Protein AF-A0A962LPM8-F1 (afdb_monomer)

pLDDT: mean 86.95, std 15.56, range [37.34, 98.62]

Solvent-accessible surface area (backbone atoms only — not comparable to full-atom values): 8071 Å² total; per-residue (Å²): 144,65,68,74,62,58,60,55,59,61,59,68,66,61,69,76,68,69,61,59,64,58,53,54,51,55,49,52,52,50,54,48,35,48,72,40,59,68,73,56,31,35,45,75,72,37,34,42,78,51,75,72,44,65,61,46,68,83,59,47,89,63,48,74,44,65,47,38,44,39,32,32,38,38,19,48,42,101,80,47,38,28,40,39,32,36,71,50,78,30,84,62,50,72,74,44,90,55,74,50,67,48,64,59,93,51,28,36,38,42,68,75,23,24,44,30,32,69,40,83,92,82,46,62,52,76,34,46,25,47,47,30,22,49,41,44,58,64,85,68,74,86,127

Foldseek 3Di:
DPVVVVVVVVVVVPPPPPPPVVVVVVVVLLVVLAPDDPQVSQVVVQKDWDDWDFKDAQFDFPDKADSYQFWIWTDSHPAKIKIWGFPDGRPCRNVAPDWDKDDDNRMHGAQPIFIWGADPPVGIDTTHTHTMTIIDGHPCPDD

Mean predicted aligned error: 8.25 Å

Structure (mmCIF, N/CA/C/O backbone):
data_AF-A0A962LPM8-F1
#
_entry.id   AF-A0A962LPM8-F1
#
loop_
_atom_site.group_PDB
_atom_site.id
_atom_site.type_symbol
_atom_site.label_atom_id
_atom_site.label_alt_id
_atom_site.label_comp_id
_atom_site.label_asym_id
_atom_site.label_entity_id
_atom_site.label_seq_id
_atom_site.pdbx_PDB_ins_code
_atom_site.Cartn_x
_atom_site.Cartn_y
_atom_site.Cartn_z
_atom_site.occupancy
_atom_site.B_iso_or_equiv
_atom_site.auth_seq_id
_atom_site.auth_comp_id
_atom_site.auth_asym_id
_atom_site.auth_atom_id
_atom_site.pdbx_PDB_model_num
ATOM 1 N N . MET A 1 1 ? 36.531 37.569 32.811 1.00 50.09 1 MET A N 1
ATOM 2 C CA . MET A 1 1 ? 35.238 37.200 32.189 1.00 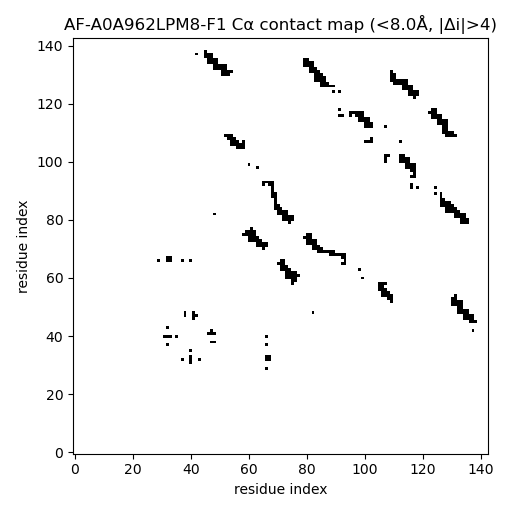50.09 1 MET A CA 1
ATOM 3 C C . MET A 1 1 ? 35.442 36.5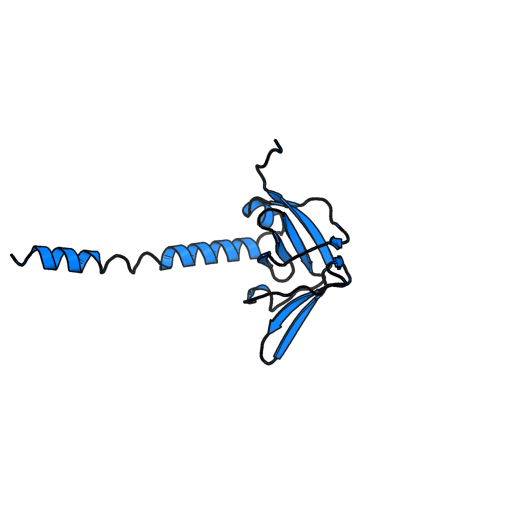57 30.803 1.00 50.09 1 MET A C 1
ATOM 5 O O . MET A 1 1 ? 35.043 37.132 29.807 1.00 50.09 1 MET A O 1
ATOM 9 N N . LYS A 1 2 ? 36.114 35.393 30.709 1.00 52.97 2 LYS A N 1
ATOM 10 C CA . LYS A 1 2 ? 36.376 34.676 29.427 1.00 52.97 2 LYS A CA 1
ATOM 11 C C . LYS A 1 2 ? 36.095 33.160 29.478 1.00 52.97 2 LYS A C 1
ATOM 13 O O . LYS A 1 2 ? 35.903 32.544 28.439 1.00 52.97 2 LYS A O 1
ATOM 18 N N . LYS A 1 3 ? 36.014 32.560 30.678 1.00 52.19 3 LYS A N 1
ATOM 19 C CA . LYS A 1 3 ? 35.735 31.120 30.874 1.00 52.19 3 LYS A CA 1
ATOM 20 C C . LYS A 1 3 ? 34.297 30.720 30.519 1.00 52.19 3 LYS A C 1
ATOM 22 O O . LYS A 1 3 ? 34.083 29.618 30.032 1.00 52.19 3 LYS A O 1
ATOM 27 N N . THR A 1 4 ? 33.331 31.621 30.695 1.00 51.97 4 THR A N 1
ATOM 28 C CA . THR A 1 4 ? 31.907 31.343 30.438 1.00 51.97 4 THR A CA 1
ATOM 29 C C . THR A 1 4 ? 31.599 31.151 28.949 1.00 51.97 4 THR A C 1
ATOM 31 O O . THR A 1 4 ? 30.689 30.407 28.610 1.00 51.97 4 THR A O 1
ATOM 34 N N . HIS A 1 5 ? 32.382 31.760 28.049 1.00 48.38 5 HIS A N 1
ATOM 35 C CA . HIS A 1 5 ? 32.212 31.581 26.599 1.00 48.38 5 HIS A CA 1
ATOM 36 C C . HIS A 1 5 ? 32.799 30.248 26.097 1.00 48.38 5 HIS A C 1
ATOM 38 O O . HIS A 1 5 ? 32.252 29.649 25.179 1.00 48.38 5 HIS A O 1
ATOM 44 N N . TYR A 1 6 ? 33.861 29.737 26.734 1.00 54.50 6 TYR A N 1
ATOM 45 C CA . TYR A 1 6 ? 34.445 28.429 26.396 1.00 54.50 6 TYR A CA 1
ATOM 46 C C . TYR A 1 6 ? 33.539 27.255 26.790 1.00 54.50 6 TYR A C 1
ATOM 48 O O . TYR A 1 6 ? 33.469 26.264 26.070 1.00 54.50 6 TYR A O 1
ATOM 56 N N . LEU A 1 7 ? 32.816 27.382 27.906 1.00 51.28 7 LEU A N 1
ATOM 57 C CA . LEU A 1 7 ? 31.871 26.358 28.358 1.00 51.28 7 LEU A CA 1
ATOM 58 C C . LEU A 1 7 ? 30.625 26.269 27.462 1.00 51.28 7 LEU A C 1
ATOM 60 O O . LEU A 1 7 ? 30.129 25.171 27.246 1.00 51.28 7 LEU A O 1
ATOM 64 N N . MET A 1 8 ? 30.158 27.379 26.877 1.00 53.72 8 MET A N 1
ATOM 65 C CA . MET A 1 8 ? 29.039 27.346 25.921 1.00 53.72 8 MET A CA 1
ATOM 66 C C . MET A 1 8 ? 29.423 26.744 24.559 1.00 53.72 8 MET A C 1
ATOM 68 O O . MET A 1 8 ? 28.622 26.019 23.975 1.00 53.72 8 MET A O 1
ATOM 72 N N . ALA A 1 9 ? 30.649 26.971 24.073 1.00 54.75 9 ALA A N 1
ATOM 73 C CA . ALA A 1 9 ? 31.108 26.421 22.791 1.00 54.75 9 ALA A CA 1
ATOM 74 C C . ALA A 1 9 ? 31.252 24.881 22.799 1.00 54.75 9 ALA A C 1
ATOM 76 O O . ALA A 1 9 ? 31.041 24.230 21.776 1.00 54.75 9 ALA A O 1
ATOM 77 N N . LEU A 1 10 ? 31.561 24.294 23.960 1.00 53.97 10 LEU A N 1
ATOM 78 C CA . LEU A 1 10 ? 31.697 22.843 24.147 1.00 53.97 10 LEU A CA 1
ATOM 79 C C . LEU A 1 10 ? 30.348 22.107 24.212 1.00 53.97 10 LEU A C 1
ATOM 81 O O . LEU A 1 10 ? 30.280 20.922 23.907 1.00 53.97 10 LEU A O 1
ATOM 85 N N . ILE A 1 11 ? 29.265 22.800 24.574 1.00 55.50 11 ILE A N 1
ATOM 86 C CA . ILE A 1 11 ? 27.923 22.204 24.685 1.00 55.50 11 ILE A CA 1
ATOM 87 C C . ILE A 1 11 ? 27.230 22.142 23.313 1.00 55.50 11 ILE A C 1
ATOM 89 O O . ILE A 1 11 ? 26.496 21.198 23.036 1.00 55.50 11 ILE A O 1
ATOM 93 N N . TRP A 1 12 ? 27.515 23.081 22.406 1.00 52.41 12 TRP A N 1
ATOM 94 C CA . TRP A 1 12 ? 26.985 23.054 21.034 1.00 52.41 12 TRP A CA 1
ATOM 95 C C . TRP A 1 12 ? 27.577 21.951 20.147 1.00 52.41 12 TRP A C 1
ATOM 97 O O . TRP A 1 12 ? 26.943 21.538 19.181 1.00 52.41 12 TRP A O 1
ATOM 107 N N . SER A 1 13 ? 28.761 21.434 20.474 1.00 53.09 13 SER A N 1
ATOM 108 C CA . SER A 1 13 ? 29.445 20.416 19.665 1.00 53.09 13 SER A CA 1
ATOM 109 C C . SER A 1 13 ? 28.970 18.981 19.946 1.00 53.09 13 SER A C 1
ATOM 111 O O . SER A 1 13 ? 29.154 18.111 19.101 1.00 53.09 13 SER A O 1
ATOM 113 N N . TYR A 1 14 ? 28.302 18.724 21.078 1.00 56.47 14 TYR A N 1
ATOM 114 C CA . TYR A 1 14 ? 27.813 17.382 21.438 1.00 56.47 14 TYR A CA 1
ATOM 115 C C . TYR A 1 14 ? 26.437 17.020 20.850 1.00 56.47 14 TYR A C 1
ATOM 117 O O . TYR A 1 14 ? 26.093 15.842 20.794 1.00 56.47 14 TYR A O 1
ATOM 125 N N . ALA A 1 15 ? 25.654 17.992 20.373 1.00 57.84 15 ALA A N 1
ATOM 126 C CA . ALA A 1 15 ? 24.301 17.738 19.864 1.00 57.84 15 ALA A CA 1
ATOM 127 C C . ALA A 1 15 ? 24.262 17.054 18.479 1.00 57.84 15 ALA A C 1
ATOM 129 O O . ALA A 1 15 ? 23.220 16.546 18.078 1.00 57.84 15 ALA A O 1
ATOM 130 N N . LEU A 1 16 ? 25.384 17.005 17.752 1.00 58.66 16 LEU A N 1
ATOM 131 C CA . LEU A 1 16 ? 25.438 16.463 16.386 1.00 58.66 16 LEU A CA 1
ATOM 132 C C . LEU A 1 16 ? 25.588 14.930 16.319 1.00 58.66 16 LEU A C 1
ATOM 134 O O . LEU A 1 16 ? 25.431 14.358 15.246 1.00 58.66 16 LEU A O 1
ATOM 138 N N . LEU A 1 17 ? 25.868 14.248 17.436 1.00 58.03 17 LEU A N 1
ATOM 139 C CA . LEU A 1 17 ? 26.170 12.805 17.451 1.00 58.03 17 LEU A CA 1
ATOM 140 C C . LEU A 1 17 ? 24.967 11.900 17.776 1.00 58.03 17 LEU A C 1
ATOM 142 O O . LEU A 1 17 ? 25.064 10.688 17.611 1.00 58.03 17 LEU A O 1
ATOM 146 N N . ALA A 1 18 ? 23.827 12.450 18.202 1.00 61.56 18 ALA A N 1
ATOM 147 C CA . ALA A 1 18 ? 22.653 11.647 18.573 1.00 61.56 18 ALA A CA 1
ATOM 148 C C . ALA A 1 18 ? 21.837 11.118 17.369 1.00 61.56 18 ALA A C 1
ATOM 150 O O . ALA A 1 18 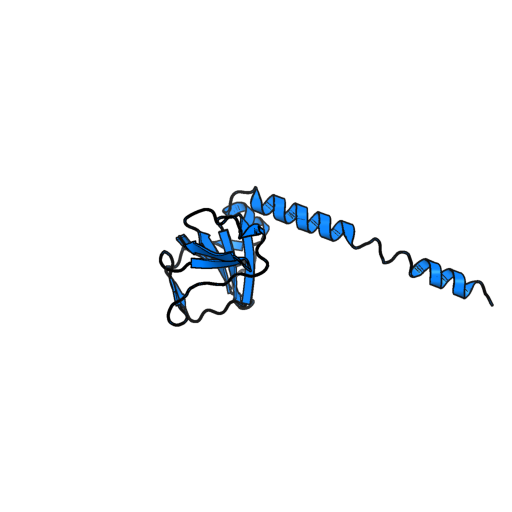? 20.922 10.322 17.558 1.00 61.56 18 ALA A O 1
ATOM 151 N N . GLY A 1 19 ? 22.148 11.541 16.137 1.00 62.59 19 GLY A N 1
ATOM 152 C CA . GLY A 1 19 ? 21.365 11.194 14.943 1.00 62.59 19 GLY A CA 1
ATOM 153 C C . GLY A 1 19 ? 21.555 9.763 14.417 1.00 62.59 19 GLY A C 1
ATOM 154 O O . GLY A 1 19 ? 20.599 9.176 13.918 1.00 62.59 19 GLY A O 1
ATOM 155 N N . CYS A 1 20 ? 22.750 9.172 14.538 1.00 70.38 20 CYS A N 1
ATOM 156 C CA . CYS A 1 20 ? 23.049 7.886 13.886 1.00 70.38 20 CYS A CA 1
ATOM 157 C C . CYS A 1 20 ? 22.316 6.690 14.517 1.00 70.38 20 CYS A C 1
ATOM 159 O O . CYS A 1 20 ? 21.808 5.843 13.789 1.00 70.38 20 CYS A O 1
ATOM 161 N N . ALA A 1 21 ? 22.191 6.647 15.848 1.00 75.06 21 ALA A N 1
ATOM 162 C CA . ALA A 1 21 ? 21.579 5.506 16.538 1.00 75.06 21 ALA A CA 1
ATOM 163 C C . ALA A 1 21 ? 20.091 5.322 16.180 1.00 75.06 21 ALA A C 1
ATOM 165 O O . ALA A 1 21 ? 19.614 4.200 16.040 1.00 75.06 21 ALA A O 1
ATOM 166 N N . SER A 1 22 ? 19.357 6.422 15.978 1.00 78.88 22 SER A N 1
ATOM 167 C CA . SER A 1 22 ? 17.943 6.363 15.587 1.00 78.88 22 SER A CA 1
ATOM 168 C C . SER A 1 22 ? 17.760 5.824 14.166 1.00 78.88 22 SER A C 1
ATOM 170 O O . SER A 1 22 ? 16.797 5.105 13.901 1.00 78.88 22 SER A O 1
ATOM 172 N N . MET A 1 23 ? 18.689 6.134 13.258 1.00 77.00 23 MET A N 1
ATOM 173 C CA . MET A 1 23 ? 18.656 5.617 11.891 1.00 77.00 23 MET A CA 1
ATOM 174 C C . MET A 1 23 ? 18.957 4.117 11.850 1.00 77.00 23 MET A C 1
ATOM 176 O O . MET A 1 23 ? 18.264 3.392 11.143 1.00 77.00 23 MET A O 1
ATOM 180 N N . GLU A 1 24 ? 19.934 3.653 12.636 1.00 82.69 24 GLU A N 1
ATOM 181 C CA . GLU A 1 24 ? 20.269 2.227 12.758 1.00 82.69 24 GLU A CA 1
ATOM 182 C C . GLU A 1 24 ? 19.092 1.410 13.307 1.00 82.69 24 GLU A C 1
ATOM 184 O O . GLU A 1 24 ? 18.773 0.335 12.795 1.00 82.69 24 GLU A O 1
ATOM 189 N N . GLN A 1 25 ? 18.399 1.942 14.316 1.00 84.88 25 GLN A N 1
ATOM 190 C CA . GLN A 1 25 ? 17.191 1.320 14.858 1.00 84.88 25 GLN A CA 1
ATOM 191 C C . GLN A 1 25 ? 16.080 1.236 13.807 1.00 84.88 25 GLN A C 1
ATOM 193 O O . GLN A 1 25 ? 15.510 0.165 13.608 1.00 84.88 25 GLN A O 1
ATOM 198 N N . ALA A 1 26 ? 15.819 2.333 13.090 1.00 83.25 26 ALA A N 1
ATOM 199 C CA . ALA A 1 26 ? 14.812 2.353 12.036 1.00 83.25 26 ALA A CA 1
ATOM 200 C C . ALA A 1 26 ? 15.150 1.388 10.885 1.00 83.25 26 ALA A C 1
ATOM 202 O O . ALA A 1 26 ? 14.246 0.771 10.326 1.00 83.25 26 ALA A O 1
ATOM 203 N N . SER A 1 27 ? 16.429 1.224 10.524 1.00 85.38 27 SER A N 1
ATOM 204 C CA . SER A 1 27 ? 16.828 0.234 9.516 1.00 85.38 27 SER A CA 1
ATOM 205 C C . SER A 1 27 ? 16.647 -1.202 10.004 1.00 85.38 27 SER A C 1
ATOM 207 O O . SER A 1 27 ? 16.126 -2.022 9.255 1.00 85.38 27 SER A O 1
ATOM 209 N N . ALA A 1 28 ? 17.010 -1.494 11.257 1.00 87.38 28 ALA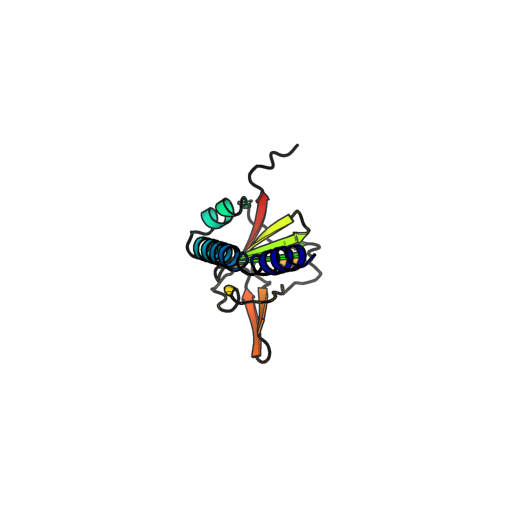 A N 1
ATOM 210 C CA . ALA A 1 28 ? 16.868 -2.831 11.828 1.00 87.38 28 ALA A CA 1
ATOM 211 C C . ALA A 1 28 ? 15.394 -3.245 11.963 1.00 87.38 28 ALA A C 1
ATOM 213 O O . ALA A 1 28 ? 15.043 -4.395 11.707 1.00 87.38 28 ALA A O 1
ATOM 214 N N . GLU A 1 29 ? 14.515 -2.307 12.324 1.00 87.25 29 GLU A N 1
ATOM 215 C CA . GLU A 1 29 ? 13.072 -2.551 12.362 1.00 87.25 29 GLU A CA 1
ATOM 216 C C . GLU A 1 29 ? 12.513 -2.866 10.970 1.00 87.25 29 GLU A C 1
ATOM 218 O O . GLU A 1 29 ? 11.757 -3.824 10.820 1.00 87.25 29 GLU A O 1
ATOM 223 N N . ARG A 1 30 ? 12.927 -2.127 9.931 1.00 86.19 30 ARG A N 1
ATOM 224 C CA . ARG A 1 30 ? 12.520 -2.429 8.548 1.00 86.19 30 ARG A CA 1
ATOM 225 C C . ARG A 1 30 ? 13.001 -3.800 8.083 1.00 86.19 30 ARG A C 1
ATOM 227 O O . ARG A 1 30 ? 12.214 -4.547 7.518 1.00 86.19 30 ARG A O 1
ATOM 234 N N . GLU A 1 31 ? 14.263 -4.136 8.339 1.00 88.88 31 GLU A N 1
ATOM 235 C CA . GLU A 1 31 ? 14.830 -5.445 7.987 1.00 88.88 31 GLU A CA 1
ATOM 236 C C . GLU A 1 31 ? 14.075 -6.589 8.678 1.00 88.88 31 GLU A C 1
ATOM 238 O O . GLU A 1 31 ? 13.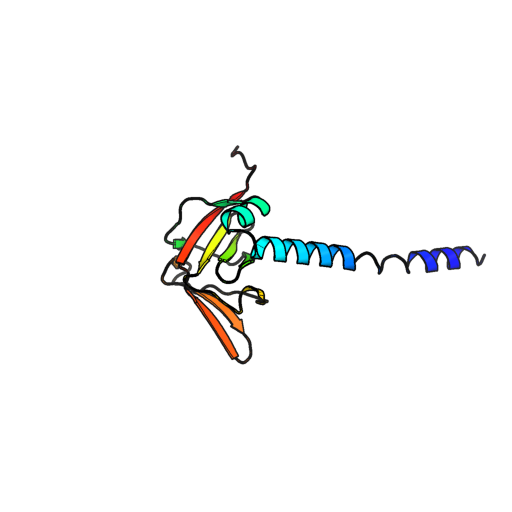771 -7.619 8.069 1.00 88.88 31 GLU A O 1
ATOM 243 N N . LYS A 1 32 ? 13.696 -6.387 9.943 1.00 89.06 32 LYS A N 1
ATOM 244 C CA . LYS A 1 32 ? 12.856 -7.328 10.682 1.00 89.06 32 LYS A CA 1
ATOM 245 C C . LYS A 1 32 ? 11.481 -7.496 10.020 1.00 89.06 32 LYS A C 1
ATOM 247 O O . LYS A 1 32 ? 11.062 -8.625 9.786 1.00 89.06 32 LYS A O 1
ATOM 252 N N . LEU A 1 33 ? 10.795 -6.401 9.686 1.00 89.06 33 LEU A N 1
ATOM 253 C CA . LEU A 1 33 ? 9.475 -6.455 9.038 1.00 89.06 33 LEU A CA 1
ATOM 254 C C . LEU A 1 33 ? 9.511 -7.154 7.672 1.00 89.06 33 LEU A C 1
ATOM 256 O O . LEU A 1 33 ? 8.565 -7.858 7.328 1.00 89.06 33 LEU A O 1
ATOM 260 N N . GLU A 1 34 ? 10.594 -6.986 6.910 1.00 87.69 34 GLU A N 1
ATOM 261 C CA . GLU A 1 34 ? 10.748 -7.609 5.591 1.00 87.69 34 GLU A CA 1
ATOM 262 C C . GLU A 1 34 ? 10.973 -9.128 5.677 1.00 87.69 34 GLU A C 1
ATOM 264 O O . GLU A 1 34 ? 10.513 -9.879 4.813 1.00 87.69 34 GLU A O 1
ATOM 269 N N . THR A 1 35 ? 11.687 -9.585 6.710 1.00 89.69 35 THR A N 1
ATOM 270 C CA . THR A 1 35 ? 12.083 -10.994 6.876 1.00 89.69 35 THR A CA 1
ATOM 271 C C . THR A 1 35 ? 11.055 -11.838 7.627 1.00 89.69 35 THR A C 1
ATOM 273 O O . THR A 1 35 ? 11.021 -13.061 7.459 1.00 89.69 35 THR A O 1
ATOM 276 N N . GLU A 1 36 ? 10.208 -11.214 8.443 1.00 90.62 36 GLU A N 1
ATOM 277 C CA . GLU A 1 36 ? 9.146 -11.900 9.170 1.00 90.62 36 GLU A CA 1
ATOM 278 C C . GLU A 1 36 ? 7.980 -12.298 8.252 1.00 90.62 36 GLU A C 1
ATOM 280 O O . GLU A 1 36 ? 7.683 -11.629 7.258 1.00 90.62 36 GLU A O 1
ATOM 285 N N . PRO A 1 37 ? 7.250 -13.380 8.577 1.00 92.81 37 PRO A N 1
ATOM 286 C CA . PRO A 1 37 ? 6.020 -13.665 7.864 1.00 92.81 37 PRO A CA 1
ATOM 287 C C . PRO A 1 37 ? 4.995 -12.547 8.109 1.00 92.81 37 PRO A C 1
ATOM 289 O O . PRO A 1 37 ? 4.902 -11.985 9.202 1.00 92.81 37 PRO A O 1
ATOM 292 N N . LEU A 1 38 ? 4.194 -12.244 7.084 1.00 92.56 38 LEU A N 1
ATOM 293 C CA . LEU A 1 38 ? 3.314 -11.070 7.053 1.00 92.56 38 LEU A CA 1
ATOM 294 C C . LEU A 1 38 ? 2.415 -10.905 8.299 1.00 92.56 38 LEU A C 1
ATOM 296 O O . LEU A 1 38 ? 2.362 -9.794 8.826 1.00 92.56 38 LEU A O 1
ATOM 300 N N . PRO A 1 39 ? 1.767 -11.956 8.849 1.00 92.69 39 PRO A N 1
ATOM 301 C CA . PRO A 1 39 ? 0.972 -11.805 10.069 1.00 92.69 39 PRO A CA 1
ATOM 302 C C . PRO A 1 39 ? 1.796 -11.360 11.286 1.00 92.69 39 PRO A C 1
ATOM 304 O O . PRO A 1 39 ? 1.309 -10.588 12.108 1.00 92.69 39 PRO A O 1
ATOM 307 N N . GLN A 1 40 ? 3.045 -11.822 11.409 1.00 92.94 40 GLN A N 1
ATOM 308 C CA . GLN A 1 40 ? 3.938 -11.416 12.497 1.00 92.94 40 GLN A CA 1
ATOM 309 C C . GLN A 1 40 ? 4.434 -9.980 12.308 1.00 92.94 40 GLN A C 1
ATOM 311 O O . GLN A 1 40 ? 4.453 -9.225 13.278 1.00 92.94 40 GLN A O 1
ATOM 316 N N . ALA A 1 41 ? 4.757 -9.580 11.075 1.00 93.94 41 ALA A N 1
ATOM 317 C CA . ALA A 1 41 ? 5.147 -8.206 10.769 1.00 93.94 41 ALA A CA 1
ATOM 318 C C . ALA A 1 41 ? 4.033 -7.208 11.144 1.00 93.94 41 ALA A C 1
ATOM 320 O O . ALA A 1 41 ? 4.293 -6.188 11.781 1.00 93.94 41 ALA A O 1
ATOM 321 N N . LEU A 1 42 ? 2.773 -7.531 10.835 1.00 95.12 42 LEU A N 1
ATOM 322 C CA . LEU A 1 42 ? 1.617 -6.708 11.214 1.00 95.12 42 LEU A CA 1
ATOM 323 C C . LEU A 1 42 ? 1.415 -6.650 12.729 1.00 95.12 42 LEU A C 1
ATOM 325 O O . LEU A 1 42 ? 1.209 -5.567 13.272 1.00 95.12 42 LEU A O 1
ATOM 329 N N . ALA A 1 43 ? 1.548 -7.783 13.423 1.00 94.00 43 ALA A N 1
ATOM 330 C CA . ALA A 1 43 ? 1.469 -7.816 14.880 1.00 94.00 43 ALA A CA 1
ATOM 331 C C . ALA A 1 43 ? 2.584 -6.980 15.538 1.00 94.00 43 ALA A C 1
ATOM 333 O O . ALA A 1 43 ? 2.320 -6.260 16.499 1.00 94.00 43 ALA A O 1
ATOM 334 N N . SER A 1 44 ? 3.809 -7.013 14.997 1.00 92.19 44 SER A N 1
ATOM 335 C CA . SER A 1 44 ? 4.920 -6.145 15.423 1.00 92.19 44 SER A CA 1
ATOM 336 C C . SER A 1 44 ? 4.591 -4.654 15.251 1.00 92.19 44 SER A C 1
ATOM 338 O O . SER A 1 44 ? 5.008 -3.842 16.073 1.00 92.19 44 SER A O 1
ATOM 340 N N . LEU A 1 45 ? 3.807 -4.301 14.227 1.00 92.88 45 LEU A N 1
ATOM 341 C CA . LEU A 1 45 ? 3.285 -2.947 14.002 1.00 92.88 45 LEU A CA 1
ATOM 342 C C . LEU A 1 45 ? 2.034 -2.623 14.842 1.00 92.88 45 LEU A C 1
ATOM 344 O O . LEU A 1 45 ? 1.525 -1.504 14.778 1.00 92.88 45 LEU A O 1
ATOM 348 N N . GLY A 1 46 ? 1.542 -3.574 15.640 1.00 94.88 46 GLY A N 1
ATOM 349 C CA . GLY A 1 46 ? 0.344 -3.414 16.460 1.00 94.88 46 GLY A CA 1
ATOM 350 C C . GLY A 1 46 ? -0.953 -3.438 15.655 1.00 94.88 46 GLY A C 1
ATOM 351 O O . GLY A 1 46 ? -1.895 -2.739 16.026 1.00 94.88 46 GLY A O 1
ATOM 352 N N . TYR A 1 47 ? -1.001 -4.202 14.562 1.00 96.19 47 TYR A N 1
ATOM 353 C CA . TYR A 1 47 ? -2.198 -4.393 13.749 1.00 96.19 47 TYR A CA 1
ATOM 354 C C . TYR A 1 47 ? -2.651 -5.853 13.708 1.00 96.19 47 TYR A C 1
ATOM 356 O O . TYR A 1 47 ? -1.847 -6.784 13.653 1.00 96.19 47 TYR A O 1
ATOM 364 N N . GLU A 1 48 ? -3.966 -6.031 13.637 1.00 95.12 48 GLU A N 1
ATOM 365 C CA . GLU A 1 48 ? -4.645 -7.282 13.315 1.00 95.12 48 GLU A CA 1
ATOM 366 C C . GLU A 1 48 ? -5.390 -7.130 11.984 1.00 95.12 48 GLU A C 1
ATOM 368 O O . GLU A 1 48 ? -5.979 -6.083 11.710 1.00 95.12 48 GLU A O 1
ATOM 373 N N . MET A 1 49 ? -5.352 -8.174 11.151 1.00 95.62 49 MET A N 1
ATOM 374 C CA . MET A 1 49 ? -6.096 -8.215 9.891 1.00 95.62 49 MET A CA 1
ATOM 375 C C . MET A 1 49 ? -7.538 -8.635 10.138 1.00 95.62 49 MET A C 1
ATOM 377 O O . MET A 1 49 ? -7.792 -9.648 10.793 1.00 95.62 49 MET A O 1
ATOM 381 N N . GLU A 1 50 ? -8.471 -7.903 9.545 1.00 96.38 50 GLU A N 1
ATOM 382 C CA . GLU A 1 50 ? -9.860 -8.333 9.436 1.00 96.38 50 GLU A CA 1
ATOM 383 C C . GLU A 1 50 ? -10.073 -9.186 8.173 1.00 96.38 50 GLU A C 1
ATOM 385 O O . GLU A 1 50 ? -9.133 -9.513 7.444 1.00 96.38 50 GLU A O 1
ATOM 390 N N . ALA A 1 51 ? -11.318 -9.597 7.920 1.00 96.88 51 ALA A N 1
ATOM 391 C CA . ALA A 1 51 ? -11.656 -10.323 6.699 1.00 96.88 51 ALA A CA 1
ATOM 392 C C . ALA A 1 51 ? -11.374 -9.457 5.452 1.00 96.88 51 ALA A C 1
ATOM 394 O O . ALA A 1 51 ? -11.584 -8.242 5.501 1.00 96.88 51 ALA A O 1
ATOM 395 N N . PRO A 1 52 ? -10.921 -10.058 4.334 1.00 98.00 52 PRO A N 1
ATOM 396 C CA . PRO A 1 52 ? -10.645 -9.301 3.125 1.00 98.00 52 PRO A CA 1
ATOM 397 C C . PRO A 1 52 ? -11.915 -8.649 2.578 1.00 98.00 52 PRO A C 1
ATOM 399 O O . PRO A 1 52 ? -13.014 -9.200 2.679 1.00 98.00 52 PRO A O 1
ATOM 402 N N . VAL A 1 53 ? -11.737 -7.487 1.960 1.00 98.31 53 VAL A N 1
ATOM 403 C CA . VAL A 1 53 ? -12.787 -6.751 1.258 1.00 98.31 53 VAL A CA 1
ATOM 404 C C . VAL A 1 53 ? -12.473 -6.693 -0.231 1.00 98.31 53 VAL A C 1
ATOM 406 O O . VAL A 1 53 ? -11.318 -6.594 -0.640 1.00 98.31 53 VAL A O 1
ATOM 409 N N . GLU A 1 54 ? -13.519 -6.721 -1.052 1.00 98.12 54 GLU A N 1
ATOM 410 C CA . GLU A 1 54 ? -13.381 -6.646 -2.512 1.00 98.12 54 GLU A CA 1
ATOM 411 C C . GLU A 1 54 ? -13.022 -5.237 -2.991 1.00 98.12 54 GLU A C 1
ATOM 413 O O . GLU A 1 54 ? -12.395 -5.067 -4.035 1.00 98.12 54 GLU A O 1
ATOM 418 N N . GLN A 1 55 ? -13.428 -4.211 -2.239 1.00 97.19 55 GLN A N 1
ATOM 419 C CA . GLN A 1 55 ? -13.264 -2.824 -2.647 1.00 97.19 55 GLN A CA 1
ATOM 420 C C . GLN A 1 55 ? -13.113 -1.863 -1.468 1.00 97.19 55 GLN A C 1
ATOM 422 O O . GLN A 1 55 ? -13.667 -2.088 -0.391 1.00 97.19 55 GLN A O 1
ATOM 427 N N . VAL A 1 56 ? -12.428 -0.748 -1.721 1.00 97.00 56 VAL A N 1
ATOM 428 C CA . VAL A 1 56 ? -12.357 0.420 -0.834 1.00 97.00 56 VAL A CA 1
ATOM 429 C C . VAL A 1 56 ? -12.965 1.608 -1.568 1.00 97.00 56 VAL A C 1
ATOM 431 O O . VAL A 1 56 ? -12.497 1.977 -2.645 1.00 97.00 56 VAL A O 1
ATOM 434 N N . THR A 1 57 ? -14.025 2.189 -1.011 1.00 95.50 57 THR A N 1
ATOM 435 C CA . THR A 1 57 ? -14.764 3.314 -1.603 1.00 95.50 57 THR A CA 1
ATOM 436 C C . THR A 1 57 ? -14.370 4.634 -0.955 1.00 95.50 57 THR A C 1
ATOM 438 O O . THR A 1 57 ? -13.912 4.645 0.185 1.00 95.50 57 THR A O 1
ATOM 441 N N . ASP A 1 58 ? -14.579 5.741 -1.671 1.00 91.06 58 ASP A N 1
ATOM 442 C CA . ASP A 1 58 ? -14.327 7.107 -1.187 1.00 91.06 58 ASP A CA 1
ATOM 443 C C . ASP A 1 58 ? -12.918 7.288 -0.598 1.00 91.06 58 ASP A C 1
ATOM 445 O O . ASP A 1 58 ? -12.696 8.031 0.358 1.00 91.06 58 ASP A O 1
ATOM 449 N N . TRP A 1 59 ? -11.952 6.571 -1.173 1.00 92.31 59 TRP A N 1
ATOM 450 C CA . TRP A 1 59 ? -10.601 6.504 -0.641 1.00 92.31 59 TRP A CA 1
ATOM 451 C C . TRP A 1 59 ? -9.795 7.769 -0.973 1.00 92.31 59 TRP A C 1
ATOM 453 O O . TRP A 1 59 ? -9.999 8.430 -1.994 1.00 92.31 59 TRP A O 1
ATOM 463 N N . SER A 1 60 ? -8.811 8.060 -0.126 1.00 92.62 60 SER A N 1
ATOM 464 C CA . SER A 1 60 ? -7.757 9.044 -0.370 1.00 92.62 60 SER A CA 1
ATOM 465 C C . SER A 1 60 ? -6.439 8.477 0.142 1.00 92.62 60 SER A C 1
ATOM 467 O O . SER A 1 60 ? -6.434 7.744 1.119 1.00 92.62 60 SER A O 1
ATOM 469 N N . LEU A 1 61 ? -5.304 8.805 -0.473 1.00 94.94 61 LEU A N 1
ATOM 470 C CA . LEU A 1 61 ? -4.003 8.378 0.046 1.00 94.94 61 LEU A CA 1
ATOM 471 C C . LEU A 1 61 ? -3.550 9.332 1.162 1.00 94.94 61 LEU A C 1
ATOM 473 O O . LEU A 1 61 ? -3.045 10.413 0.865 1.00 94.94 61 LEU A O 1
ATOM 477 N N . TYR A 1 62 ? -3.726 8.955 2.432 1.00 95.94 62 TYR A N 1
ATOM 478 C CA . TYR A 1 62 ? -3.221 9.744 3.565 1.00 95.94 62 TYR A CA 1
ATOM 479 C C . TYR A 1 62 ? -1.752 9.431 3.863 1.00 95.94 62 TYR A C 1
ATOM 481 O O . TYR A 1 62 ? -0.927 10.335 3.975 1.00 95.94 62 TYR A O 1
ATOM 489 N N . ASN A 1 63 ? -1.417 8.146 3.982 1.00 96.75 63 ASN A N 1
ATOM 490 C CA . ASN A 1 63 ? -0.048 7.683 4.195 1.00 96.75 63 ASN A CA 1
ATOM 491 C C . ASN A 1 63 ? 0.122 6.251 3.672 1.00 96.75 63 ASN A C 1
ATOM 493 O O . ASN A 1 63 ? -0.864 5.565 3.395 1.00 96.75 63 ASN A O 1
ATOM 497 N N . TRP A 1 64 ? 1.363 5.782 3.565 1.00 97.56 64 TRP A N 1
ATOM 498 C CA . TRP A 1 64 ? 1.667 4.409 3.181 1.00 97.56 64 TRP A CA 1
ATOM 499 C C . TRP A 1 64 ? 2.986 3.919 3.788 1.00 97.56 64 TRP A C 1
ATOM 501 O O . TRP A 1 64 ? 3.850 4.708 4.170 1.00 97.56 64 TRP A O 1
ATOM 511 N N . GLN A 1 65 ? 3.137 2.600 3.865 1.00 95.88 65 GLN A N 1
ATOM 512 C CA . GLN A 1 65 ? 4.353 1.936 4.323 1.00 95.88 65 GLN A CA 1
ATOM 513 C C . GLN A 1 65 ? 4.487 0.582 3.629 1.00 95.88 65 GLN A C 1
ATOM 515 O O . GLN A 1 65 ? 3.619 -0.278 3.773 1.00 95.88 65 GLN A O 1
ATOM 520 N N . ALA A 1 66 ? 5.584 0.366 2.903 1.00 96.31 66 ALA A N 1
ATOM 521 C CA . ALA A 1 66 ? 5.922 -0.967 2.413 1.00 96.31 66 ALA A CA 1
ATOM 522 C C . ALA A 1 66 ? 6.279 -1.895 3.584 1.00 96.31 66 ALA A C 1
ATOM 524 O O . ALA A 1 66 ? 7.013 -1.501 4.492 1.00 96.31 66 ALA A O 1
ATOM 525 N N . ILE A 1 67 ? 5.770 -3.126 3.537 1.00 96.00 67 ILE A N 1
ATOM 526 C CA . ILE A 1 67 ? 6.148 -4.202 4.461 1.00 96.00 67 ILE A CA 1
ATOM 527 C C . ILE A 1 67 ? 7.220 -5.071 3.811 1.00 96.00 67 ILE A C 1
ATOM 529 O O . ILE A 1 67 ? 8.258 -5.344 4.400 1.00 96.00 67 ILE A O 1
ATOM 533 N N . ASN A 1 68 ? 6.964 -5.480 2.571 1.00 95.25 68 ASN A N 1
ATOM 534 C CA . ASN A 1 68 ? 7.904 -6.189 1.716 1.00 95.25 68 ASN A CA 1
ATOM 535 C C . ASN A 1 68 ? 7.525 -5.942 0.245 1.00 95.25 68 ASN A C 1
ATOM 537 O O . ASN A 1 68 ? 6.615 -5.175 -0.065 1.00 95.25 68 ASN A O 1
ATOM 541 N N . GLN A 1 69 ? 8.183 -6.624 -0.692 1.00 96.00 69 GLN A N 1
ATOM 542 C CA . GLN A 1 69 ? 7.913 -6.460 -2.126 1.00 96.00 69 GLN A CA 1
ATOM 543 C C . GLN A 1 69 ? 6.512 -6.920 -2.569 1.00 96.00 69 GLN A C 1
ATOM 545 O O . GLN A 1 69 ? 6.165 -6.716 -3.721 1.00 96.00 69 GLN A O 1
ATOM 550 N N . SER A 1 70 ? 5.714 -7.578 -1.729 1.00 97.12 70 SER A N 1
ATOM 551 C CA . SER A 1 70 ? 4.373 -8.080 -2.091 1.00 97.12 70 SER A CA 1
ATOM 552 C C . SER A 1 70 ? 3.267 -7.558 -1.170 1.00 97.12 70 SER A C 1
ATOM 554 O O . SER A 1 70 ? 2.131 -8.015 -1.267 1.00 97.12 70 SER A O 1
ATOM 556 N N . ALA A 1 71 ? 3.584 -6.637 -0.257 1.00 98.00 71 ALA A N 1
ATOM 557 C CA . ALA A 1 71 ? 2.637 -6.131 0.723 1.00 98.00 71 ALA A CA 1
ATOM 558 C C . ALA A 1 71 ? 2.997 -4.718 1.194 1.00 98.00 71 ALA A C 1
ATOM 560 O O . ALA A 1 71 ? 4.157 -4.410 1.479 1.00 98.00 71 ALA A O 1
ATOM 561 N N . LEU A 1 72 ? 1.981 -3.875 1.340 1.00 98.25 72 LEU A N 1
ATOM 562 C CA . LEU A 1 72 ? 2.087 -2.528 1.894 1.00 98.25 72 LEU A CA 1
ATOM 563 C C . LEU A 1 72 ? 0.828 -2.170 2.683 1.00 98.25 72 LEU A C 1
ATOM 565 O O . LEU A 1 72 ? -0.263 -2.652 2.383 1.00 98.25 72 LEU A O 1
ATOM 569 N N . ILE A 1 73 ? 0.981 -1.291 3.665 1.00 98.06 73 ILE A N 1
ATOM 570 C CA . ILE A 1 73 ? -0.137 -0.659 4.359 1.00 98.06 73 ILE A CA 1
ATOM 571 C C . ILE A 1 73 ? -0.422 0.682 3.688 1.00 98.06 73 ILE A C 1
ATOM 573 O O . ILE A 1 73 ? 0.502 1.452 3.419 1.00 98.06 73 ILE A O 1
ATOM 577 N N . ILE A 1 74 ? -1.698 0.966 3.445 1.00 97.81 74 ILE A N 1
ATOM 578 C CA . ILE A 1 74 ? -2.203 2.274 3.037 1.00 97.81 74 ILE A CA 1
ATOM 579 C C . ILE A 1 74 ? -3.189 2.758 4.092 1.00 97.81 74 ILE A C 1
ATOM 581 O O . ILE A 1 74 ? -4.123 2.055 4.465 1.00 97.81 74 ILE A O 1
ATOM 585 N N . TRP A 1 75 ? -2.996 3.988 4.541 1.00 97.25 75 TRP A N 1
ATOM 586 C CA . TRP A 1 75 ? -3.935 4.703 5.388 1.00 97.25 75 TRP A CA 1
ATOM 587 C C . TRP A 1 75 ? -4.830 5.549 4.496 1.00 97.25 75 TRP A C 1
ATOM 589 O O . TRP A 1 75 ? -4.318 6.406 3.767 1.00 97.25 75 TRP A O 1
ATOM 599 N N . VAL A 1 76 ? -6.145 5.310 4.543 1.00 93.44 76 VAL A N 1
ATOM 600 C CA . VAL A 1 76 ? -7.101 6.159 3.809 1.00 93.44 76 VAL A CA 1
ATOM 601 C C . VAL A 1 76 ? -7.406 7.463 4.551 1.00 93.44 76 VAL A C 1
ATOM 603 O O . VAL A 1 76 ? -7.715 8.487 3.946 1.00 93.44 76 VAL A O 1
ATOM 606 N N . ASP A 1 77 ? -7.217 7.435 5.869 1.00 90.62 77 ASP A N 1
ATOM 607 C CA . ASP A 1 77 ? -7.110 8.574 6.773 1.00 90.62 77 ASP A CA 1
ATOM 608 C C . ASP A 1 77 ? -6.241 8.182 7.986 1.00 90.62 77 ASP A C 1
ATOM 610 O O . ASP A 1 77 ? -5.638 7.109 8.012 1.00 90.62 77 ASP A O 1
ATOM 614 N N . ALA A 1 78 ? -6.160 9.039 9.006 1.00 89.50 78 ALA A N 1
ATOM 615 C CA . ALA A 1 78 ? -5.316 8.801 10.177 1.00 89.50 78 ALA A CA 1
ATOM 616 C C . ALA A 1 78 ? -5.672 7.543 11.004 1.00 89.50 78 ALA A C 1
ATOM 618 O O . ALA A 1 78 ? -4.834 7.097 11.787 1.00 89.50 78 ALA A O 1
ATOM 619 N N . PHE A 1 79 ? -6.875 6.982 10.853 1.00 91.12 79 PHE A N 1
ATOM 620 C CA . PHE A 1 79 ? -7.417 5.920 11.707 1.00 91.12 79 PHE A CA 1
ATOM 621 C C . PHE A 1 79 ? -7.811 4.649 10.955 1.00 91.12 79 PHE A C 1
ATOM 623 O O . PHE A 1 79 ? -7.990 3.617 11.595 1.00 91.12 79 PHE A O 1
ATOM 630 N N . HIS A 1 80 ? -7.904 4.694 9.627 1.00 94.50 80 HIS A N 1
ATOM 631 C CA . HIS A 1 80 ? -8.319 3.552 8.814 1.00 94.50 80 HIS A CA 1
ATOM 632 C C . HIS A 1 80 ? -7.166 3.032 7.935 1.00 94.50 80 HIS A C 1
ATOM 634 O O . HIS A 1 80 ? -7.044 3.409 6.762 1.00 94.50 80 HIS A O 1
ATOM 640 N N . PRO A 1 81 ? -6.283 2.182 8.490 1.00 97.25 81 PRO A N 1
ATOM 641 C CA . PRO A 1 81 ? -5.290 1.457 7.718 1.00 97.25 81 PRO A CA 1
ATOM 642 C C . PRO A 1 81 ? -5.886 0.241 7.012 1.00 97.25 81 PRO A C 1
ATOM 644 O O . PRO A 1 81 ? -6.746 -0.463 7.535 1.00 97.25 81 PRO A O 1
ATOM 647 N N . TYR A 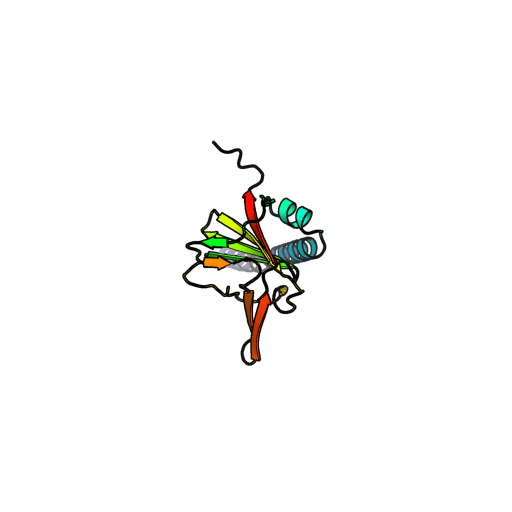1 82 ? -5.342 -0.045 5.839 1.00 98.38 82 TYR A N 1
ATOM 648 C CA . TYR A 1 82 ? -5.621 -1.234 5.052 1.00 98.38 82 TYR A CA 1
ATOM 649 C C . TYR A 1 82 ? -4.303 -1.867 4.626 1.00 98.38 82 TYR A C 1
ATOM 651 O O . TYR A 1 82 ? -3.395 -1.182 4.157 1.00 98.38 82 TYR A O 1
ATOM 659 N N . LEU A 1 83 ? -4.204 -3.183 4.746 1.00 98.50 83 LEU A N 1
ATOM 660 C CA . LEU A 1 83 ? -3.154 -3.964 4.118 1.00 98.50 83 LEU A CA 1
ATOM 661 C C . LEU A 1 83 ? -3.570 -4.290 2.688 1.00 98.50 83 LEU A C 1
ATOM 663 O O . LEU A 1 83 ? -4.603 -4.910 2.451 1.00 98.50 83 LEU A O 1
ATOM 667 N N . PHE A 1 84 ? -2.704 -3.947 1.751 1.00 98.50 84 PHE A N 1
ATOM 668 C CA . PHE A 1 84 ? -2.794 -4.354 0.363 1.00 98.50 84 PHE A CA 1
ATOM 669 C C . PHE A 1 84 ? -1.738 -5.423 0.108 1.00 98.50 84 PHE A C 1
ATOM 671 O O . PHE A 1 84 ? -0.551 -5.221 0.366 1.00 98.50 84 PHE A O 1
ATOM 678 N N . THR A 1 85 ? -2.176 -6.565 -0.404 1.00 98.44 85 THR A N 1
ATOM 679 C CA . THR A 1 85 ? -1.294 -7.627 -0.900 1.00 98.44 85 THR A CA 1
ATOM 680 C C . THR A 1 85 ? -1.248 -7.574 -2.417 1.00 98.44 85 THR A C 1
ATOM 682 O O . THR A 1 85 ? -2.210 -7.153 -3.061 1.00 98.44 85 THR A O 1
ATOM 685 N N . LEU A 1 86 ? -0.114 -7.956 -2.992 1.00 98.44 86 LEU A N 1
ATOM 686 C CA . LEU A 1 86 ? 0.142 -7.884 -4.424 1.00 98.44 86 LEU A CA 1
ATOM 687 C C . LEU A 1 86 ? 0.240 -9.289 -5.000 1.00 98.44 86 LEU A C 1
ATOM 689 O O . LEU A 1 86 ? 0.814 -10.183 -4.379 1.00 98.44 86 LEU A O 1
ATOM 693 N N . ARG A 1 87 ? -0.293 -9.468 -6.210 1.00 97.69 87 ARG A N 1
ATOM 694 C CA . ARG A 1 87 ? -0.344 -10.777 -6.877 1.00 97.69 87 ARG A CA 1
ATOM 695 C C . ARG A 1 87 ? 1.048 -11.327 -7.179 1.00 97.69 87 ARG A C 1
ATOM 697 O O . ARG A 1 87 ? 1.273 -12.533 -7.163 1.00 97.69 87 ARG A O 1
ATOM 704 N N . GLU A 1 88 ? 1.979 -10.423 -7.452 1.00 96.19 88 GLU A N 1
ATOM 705 C CA . GLU A 1 88 ? 3.378 -10.721 -7.711 1.00 96.19 88 GLU A CA 1
ATOM 706 C C . GLU A 1 88 ? 4.267 -9.764 -6.918 1.00 96.19 88 GLU A C 1
ATOM 708 O O . GLU A 1 88 ? 3.825 -8.712 -6.442 1.00 96.19 88 GLU A O 1
ATOM 713 N N . ARG A 1 89 ? 5.550 -10.117 -6.804 1.00 96.00 89 ARG A N 1
ATOM 714 C CA . ARG A 1 89 ? 6.542 -9.206 -6.236 1.00 96.00 89 ARG A CA 1
ATOM 715 C C . ARG A 1 89 ? 6.611 -7.932 -7.074 1.00 96.00 89 ARG A C 1
ATOM 717 O O . ARG A 1 89 ? 6.617 -7.974 -8.298 1.00 96.00 89 ARG A O 1
ATOM 724 N N . CYS A 1 90 ? 6.748 -6.819 -6.377 1.00 96.31 90 CYS A N 1
ATOM 725 C CA . CYS A 1 90 ? 6.853 -5.462 -6.874 1.00 96.31 90 CYS A CA 1
ATOM 726 C C . CYS A 1 90 ? 8.255 -4.942 -6.497 1.00 96.31 90 CYS A C 1
ATOM 728 O O . CYS A 1 90 ? 8.419 -4.376 -5.416 1.00 96.31 90 CYS A O 1
ATOM 730 N N . PRO A 1 91 ? 9.293 -5.169 -7.330 1.00 93.19 91 PRO A N 1
ATOM 731 C CA . PRO A 1 91 ? 10.693 -4.936 -6.950 1.00 93.19 91 PRO A CA 1
ATOM 732 C C . PRO A 1 91 ? 10.990 -3.518 -6.456 1.00 93.19 91 PRO A C 1
ATOM 734 O O . PRO A 1 91 ? 11.676 -3.346 -5.450 1.00 93.19 91 PRO A O 1
ATOM 737 N N . ASP A 1 92 ? 10.411 -2.516 -7.118 1.00 93.50 92 ASP A N 1
ATOM 738 C CA . ASP A 1 92 ? 10.644 -1.107 -6.794 1.00 93.50 92 ASP A CA 1
ATOM 739 C C . ASP A 1 92 ? 9.939 -0.643 -5.501 1.00 93.50 92 ASP A C 1
ATOM 741 O O . ASP A 1 92 ? 10.263 0.422 -4.977 1.00 93.50 92 ASP A O 1
ATOM 745 N N . LEU A 1 93 ? 9.005 -1.426 -4.939 1.00 95.81 93 LEU A N 1
ATOM 746 C CA . LEU A 1 93 ? 8.152 -1.002 -3.818 1.00 95.81 93 LEU A CA 1
ATOM 747 C C . LEU A 1 93 ? 8.938 -0.652 -2.547 1.00 95.81 93 LEU A C 1
ATOM 749 O O . LEU A 1 93 ? 8.640 0.346 -1.897 1.00 95.81 93 LEU A O 1
ATOM 753 N N . MET A 1 94 ? 9.959 -1.439 -2.202 1.00 93.69 94 MET A N 1
ATOM 754 C CA . MET A 1 94 ? 10.750 -1.220 -0.978 1.00 93.69 94 MET A CA 1
ATOM 755 C C . MET A 1 94 ? 11.615 0.044 -1.030 1.00 93.69 94 MET A C 1
ATOM 757 O O . MET A 1 94 ? 12.021 0.567 0.008 1.00 93.69 94 MET A O 1
ATOM 761 N N . PHE A 1 95 ? 11.887 0.541 -2.236 1.00 91.44 95 PHE A N 1
ATOM 762 C CA . PHE A 1 95 ? 12.717 1.719 -2.483 1.00 91.44 95 PHE A CA 1
ATOM 763 C C . PHE A 1 95 ? 11.891 2.922 -2.946 1.00 91.44 95 PHE A C 1
ATOM 765 O O . PHE A 1 95 ? 12.445 3.993 -3.211 1.00 91.44 95 PHE A O 1
ATOM 772 N N . ALA A 1 96 ? 10.573 2.749 -3.051 1.00 94.00 96 ALA A N 1
ATOM 773 C CA . ALA A 1 96 ? 9.660 3.760 -3.535 1.00 94.00 96 ALA A CA 1
ATOM 774 C C . ALA A 1 96 ? 9.685 4.993 -2.621 1.00 94.00 96 ALA A C 1
ATOM 776 O O . ALA A 1 96 ? 9.611 4.899 -1.398 1.00 94.00 96 ALA A O 1
ATOM 777 N N . GLN A 1 97 ? 9.770 6.177 -3.226 1.00 93.38 97 GLN A N 1
ATOM 778 C CA . GLN A 1 97 ? 9.644 7.449 -2.500 1.00 93.38 97 GLN A CA 1
ATOM 779 C C . GLN A 1 97 ? 8.187 7.915 -2.414 1.00 93.38 97 GLN A C 1
ATOM 781 O O . GLN A 1 97 ? 7.833 8.728 -1.565 1.00 93.38 97 GLN A O 1
ATOM 786 N N . ALA A 1 98 ? 7.343 7.395 -3.300 1.00 94.81 98 ALA A N 1
ATOM 787 C CA . ALA A 1 98 ? 5.913 7.628 -3.343 1.00 94.81 98 ALA A CA 1
ATOM 788 C C . ALA A 1 98 ? 5.231 6.398 -3.944 1.00 94.81 98 ALA A C 1
ATOM 790 O O . ALA A 1 98 ? 5.857 5.630 -4.674 1.00 94.81 98 ALA A O 1
ATOM 791 N N . VAL A 1 99 ? 3.937 6.257 -3.685 1.00 96.81 99 VAL A N 1
ATOM 792 C CA . VAL A 1 99 ? 3.074 5.293 -4.366 1.00 96.81 99 VAL A CA 1
ATOM 793 C C . VAL A 1 99 ? 1.817 6.008 -4.842 1.00 96.81 99 VAL A C 1
ATOM 795 O O . VAL A 1 99 ? 1.355 6.961 -4.219 1.00 96.81 99 VAL A O 1
ATOM 798 N N . GLY A 1 100 ? 1.281 5.559 -5.965 1.00 95.62 100 GLY A N 1
ATOM 799 C CA . GLY A 1 100 ? -0.092 5.804 -6.378 1.00 95.62 100 GLY A CA 1
ATOM 800 C C . GLY A 1 100 ? -0.898 4.515 -6.278 1.00 95.62 100 GLY A C 1
ATOM 801 O O . GLY A 1 100 ? -0.342 3.429 -6.114 1.00 95.62 100 GLY A O 1
ATOM 802 N N . VAL A 1 101 ? -2.211 4.631 -6.422 1.00 96.50 101 VAL A N 1
ATOM 803 C CA . VAL A 1 101 ? -3.109 3.482 -6.563 1.00 96.50 101 VAL A CA 1
ATOM 804 C C . VAL A 1 101 ? -3.985 3.761 -7.773 1.00 96.50 101 VAL A C 1
ATOM 806 O O . VAL A 1 101 ? -4.533 4.859 -7.885 1.00 96.50 101 VAL A O 1
ATOM 809 N N . SER A 1 102 ? -4.070 2.818 -8.710 1.00 96.50 102 SER A N 1
ATOM 810 C CA . SER A 1 102 ? -5.073 2.919 -9.766 1.00 96.50 102 SER A CA 1
ATOM 811 C C . SER A 1 102 ? -6.453 2.741 -9.150 1.00 96.50 102 SER A C 1
ATOM 813 O O . SER A 1 102 ? -6.624 2.001 -8.184 1.00 96.50 102 SER A O 1
ATOM 815 N N . ASN A 1 103 ? -7.439 3.447 -9.680 1.00 95.81 103 ASN A N 1
ATOM 816 C CA . ASN A 1 103 ? -8.795 3.364 -9.175 1.00 95.81 103 ASN A CA 1
ATOM 817 C C . ASN A 1 103 ? -9.780 3.825 -10.248 1.00 95.81 103 ASN A C 1
ATOM 819 O O . ASN A 1 103 ? -9.430 4.586 -11.154 1.00 95.81 103 ASN A O 1
ATOM 823 N N . THR A 1 104 ? -11.041 3.429 -10.098 1.00 95.25 104 THR A N 1
ATOM 824 C CA . THR A 1 104 ? -12.137 3.913 -10.944 1.00 95.25 104 THR A CA 1
ATOM 825 C C . THR A 1 104 ? -13.194 4.567 -10.069 1.00 95.25 104 THR A C 1
ATOM 827 O O . THR A 1 104 ? -13.719 3.941 -9.158 1.00 95.25 104 THR A O 1
ATOM 830 N N . GLY A 1 105 ? -13.500 5.844 -10.318 1.00 93.94 105 GLY A N 1
ATOM 831 C CA . GLY A 1 105 ? -14.566 6.558 -9.600 1.00 93.94 105 GLY A CA 1
ATOM 832 C C . GLY A 1 105 ? -14.383 6.601 -8.078 1.00 93.94 105 GLY A C 1
ATOM 833 O O . GLY A 1 105 ? -15.344 6.379 -7.356 1.00 93.94 105 GLY A O 1
ATOM 834 N N . SER A 1 106 ? -13.157 6.841 -7.595 1.00 92.81 106 SER A N 1
ATOM 835 C CA . SER A 1 106 ? -12.812 6.801 -6.158 1.00 92.81 106 SER A CA 1
ATOM 836 C C . SER A 1 106 ? -13.062 5.447 -5.480 1.00 92.81 106 SER A C 1
ATOM 838 O O . SER A 1 106 ? -13.238 5.383 -4.267 1.00 92.81 106 SER A O 1
ATOM 840 N N . ILE A 1 107 ? -13.036 4.360 -6.254 1.00 96.44 107 ILE A N 1
ATOM 841 C CA . ILE A 1 107 ? -13.120 2.986 -5.757 1.00 96.44 107 ILE A CA 1
ATOM 842 C C . ILE A 1 107 ? -11.857 2.239 -6.180 1.00 96.44 107 ILE A C 1
ATOM 844 O O . ILE A 1 107 ? -11.533 2.217 -7.370 1.00 96.44 107 ILE A O 1
ATOM 848 N N . ILE A 1 108 ? -11.158 1.645 -5.212 1.00 97.69 108 ILE A N 1
ATOM 849 C CA . ILE A 1 108 ? -10.094 0.667 -5.465 1.00 97.69 108 ILE A CA 1
ATOM 850 C C . ILE A 1 108 ? -10.720 -0.719 -5.396 1.00 97.69 108 ILE A C 1
ATOM 852 O O . ILE A 1 108 ? -11.344 -1.048 -4.390 1.00 97.69 108 ILE A O 1
ATOM 856 N N . ASN A 1 109 ? -10.531 -1.529 -6.428 1.00 97.94 109 ASN A N 1
ATOM 857 C CA . ASN A 1 109 ? -11.022 -2.898 -6.505 1.00 97.94 109 ASN A CA 1
ATOM 858 C C . ASN A 1 109 ? -9.850 -3.872 -6.391 1.00 97.94 109 ASN A C 1
ATOM 860 O O . ASN A 1 109 ? -8.890 -3.803 -7.167 1.00 97.94 109 ASN A O 1
ATOM 864 N N . ALA A 1 110 ? -9.954 -4.827 -5.469 1.00 97.50 110 ALA A N 1
ATOM 865 C CA . ALA A 1 110 ? -9.057 -5.970 -5.443 1.00 97.50 110 ALA A CA 1
ATOM 866 C C . ALA A 1 110 ? -9.075 -6.668 -6.814 1.00 97.50 110 ALA A C 1
ATOM 868 O O . ALA A 1 110 ? -10.078 -6.651 -7.527 1.00 97.50 110 ALA A O 1
ATOM 869 N N . ASN A 1 111 ? -7.959 -7.275 -7.208 1.00 95.81 111 ASN A N 1
ATOM 870 C CA . ASN A 1 111 ? -7.784 -8.010 -8.463 1.00 95.81 111 ASN A CA 1
ATOM 871 C C . ASN A 1 111 ? -7.802 -7.216 -9.777 1.00 95.81 111 ASN A C 1
ATOM 873 O O . ASN A 1 111 ? -7.326 -7.763 -10.780 1.00 95.81 111 ASN A O 1
ATOM 877 N N . PHE A 1 112 ? -8.303 -5.979 -9.784 1.00 96.94 112 PHE A N 1
ATOM 878 C CA . PHE A 1 112 ? -8.414 -5.134 -10.979 1.00 96.94 112 PHE A CA 1
ATOM 879 C C . PHE A 1 112 ? -7.524 -3.898 -10.924 1.00 96.94 112 PHE A C 1
ATOM 881 O O . PHE A 1 112 ? -6.975 -3.501 -11.951 1.00 96.94 112 PHE A O 1
ATOM 888 N N . ASP A 1 113 ? -7.371 -3.311 -9.740 1.00 98.06 113 ASP A N 1
ATOM 889 C CA . ASP A 1 113 ? -6.520 -2.151 -9.534 1.00 98.06 113 ASP A CA 1
ATOM 890 C C . ASP A 1 113 ? -5.091 -2.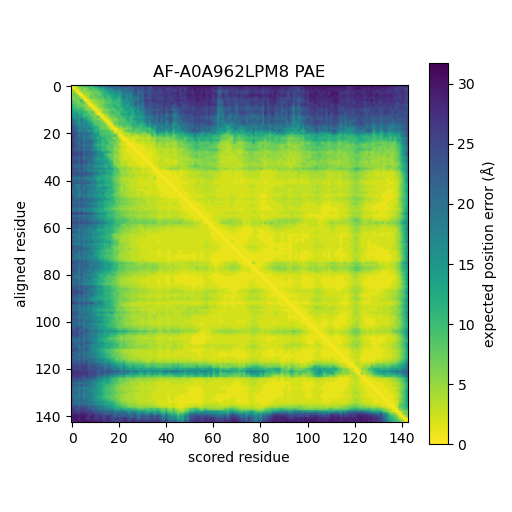544 -9.122 1.00 98.06 113 ASP A C 1
ATOM 892 O O . ASP A 1 113 ? -4.787 -3.692 -8.784 1.00 98.06 113 ASP A O 1
ATOM 896 N N . ALA A 1 114 ? -4.181 -1.577 -9.194 1.00 98.12 114 ALA A N 1
ATOM 897 C CA . ALA A 1 114 ? -2.756 -1.754 -8.993 1.00 98.12 114 ALA A CA 1
ATOM 898 C C . ALA A 1 114 ? -2.181 -0.680 -8.071 1.00 98.12 114 ALA A C 1
ATOM 900 O O . ALA A 1 114 ? -2.563 0.489 -8.128 1.00 98.12 114 ALA A O 1
ATOM 901 N N . ILE A 1 115 ? -1.169 -1.059 -7.298 1.00 98.00 115 ILE A N 1
ATOM 902 C CA . ILE A 1 115 ? -0.234 -0.101 -6.716 1.00 98.00 115 ILE A CA 1
ATOM 903 C C . ILE A 1 115 ? 0.718 0.362 -7.813 1.00 98.00 115 ILE A C 1
ATOM 905 O O . ILE A 1 115 ? 1.299 -0.455 -8.528 1.00 98.00 115 ILE A O 1
ATOM 909 N N . VAL A 1 116 ? 0.888 1.672 -7.943 1.00 97.19 116 VAL A N 1
ATOM 910 C CA . VAL A 1 116 ? 1.764 2.291 -8.938 1.00 97.19 116 VAL A CA 1
ATOM 911 C C . VAL A 1 116 ? 2.974 2.875 -8.227 1.00 97.19 116 VAL A C 1
ATOM 913 O O . VAL A 1 116 ? 2.844 3.815 -7.450 1.00 97.19 116 VAL A O 1
ATOM 916 N N . VAL A 1 117 ? 4.161 2.349 -8.506 1.00 96.88 117 VAL A N 1
ATOM 917 C CA . VAL A 1 117 ? 5.429 2.873 -7.990 1.00 96.88 117 VAL A CA 1
ATOM 918 C C . VAL A 1 117 ? 6.064 3.768 -9.060 1.00 96.88 117 VAL A C 1
ATOM 920 O O . VAL A 1 117 ? 6.471 3.256 -10.106 1.00 96.88 117 VAL A O 1
ATOM 923 N N . PRO A 1 118 ? 6.148 5.099 -8.866 1.00 93.94 118 PRO A N 1
ATOM 924 C CA . PRO A 1 118 ? 6.802 5.989 -9.819 1.00 93.94 118 PRO A CA 1
ATOM 925 C C . PRO A 1 118 ? 8.307 5.709 -9.898 1.00 93.94 118 PRO A C 1
ATOM 927 O O . PRO A 1 118 ? 8.986 5.639 -8.877 1.00 93.94 118 PRO A O 1
ATOM 930 N N . ASN A 1 119 ? 8.836 5.620 -11.116 1.00 88.19 119 ASN A N 1
ATOM 931 C CA . ASN A 1 119 ? 10.250 5.389 -11.408 1.00 88.19 119 ASN A CA 1
ATOM 932 C C . ASN A 1 119 ? 10.745 6.344 -12.524 1.00 88.19 119 ASN A C 1
ATOM 934 O O . ASN A 1 119 ? 10.986 5.931 -13.662 1.00 88.19 119 ASN A O 1
ATOM 938 N N . PRO A 1 120 ? 10.842 7.661 -12.259 1.00 82.50 120 PRO A N 1
ATOM 939 C CA . PRO A 1 120 ? 11.299 8.630 -13.254 1.00 82.50 120 PRO A CA 1
ATOM 940 C C . PRO A 1 120 ? 12.805 8.481 -13.569 1.00 82.50 120 PRO A C 1
ATOM 942 O O . PRO A 1 120 ? 13.600 8.294 -12.649 1.00 82.50 120 PRO A O 1
ATOM 945 N N . PRO A 1 121 ? 13.237 8.628 -14.844 1.00 82.81 121 PRO A N 1
ATOM 946 C CA . PRO A 1 121 ? 12.444 8.973 -16.034 1.00 82.81 121 PRO A CA 1
ATOM 947 C C . PRO A 1 121 ? 11.784 7.766 -16.734 1.00 82.81 121 PRO A C 1
ATOM 949 O O . PRO A 1 121 ? 11.097 7.954 -17.734 1.00 82.81 121 PRO A O 1
ATOM 952 N N . GLY A 1 122 ? 11.999 6.544 -16.241 1.00 70.31 122 GLY A N 1
ATOM 953 C CA . GLY A 1 122 ? 11.609 5.274 -16.868 1.00 70.31 122 GLY A CA 1
ATOM 954 C C . GLY A 1 122 ? 10.121 4.900 -16.806 1.00 70.31 122 GLY A C 1
ATOM 955 O O . GLY A 1 122 ? 9.761 3.824 -17.276 1.00 70.31 122 GLY A O 1
ATOM 956 N N . GLY A 1 123 ? 9.254 5.760 -16.268 1.00 82.06 123 GLY A N 1
ATOM 957 C CA . GLY A 1 123 ? 7.816 5.505 -16.127 1.00 82.06 123 GLY A CA 1
ATOM 958 C C . GLY A 1 123 ? 7.435 5.119 -14.699 1.00 82.06 123 GLY A C 1
ATOM 959 O O . GLY A 1 123 ? 8.004 5.647 -13.752 1.00 82.06 123 GLY A O 1
ATOM 960 N N . GLY A 1 124 ? 6.438 4.251 -14.527 1.00 88.19 124 GLY A N 1
ATOM 961 C CA . GLY A 1 124 ? 6.039 3.719 -13.222 1.00 88.19 124 GLY A CA 1
ATOM 962 C C . GLY A 1 124 ? 5.740 2.226 -13.308 1.00 88.19 124 GLY A C 1
ATOM 963 O O . GLY A 1 124 ? 5.171 1.764 -14.297 1.00 88.19 124 GLY A O 1
ATOM 964 N N . GLN A 1 125 ? 6.128 1.473 -12.282 1.00 94.88 125 GLN A N 1
ATOM 965 C CA . GLN A 1 125 ? 5.833 0.050 -12.165 1.00 94.88 125 GLN A CA 1
ATOM 966 C C . GLN A 1 125 ? 4.413 -0.123 -11.619 1.00 94.88 125 GLN A C 1
ATOM 968 O O . GLN A 1 125 ? 4.086 0.425 -10.570 1.00 94.88 125 GLN A O 1
ATOM 973 N N . SER A 1 126 ? 3.567 -0.878 -12.319 1.00 96.56 126 SER A N 1
ATOM 974 C CA . SER A 1 126 ? 2.216 -1.216 -11.849 1.00 96.56 126 SER A CA 1
ATOM 975 C C . SER A 1 126 ? 2.201 -2.631 -11.285 1.00 96.56 126 SER A C 1
ATOM 977 O O . SER A 1 126 ? 2.602 -3.571 -11.967 1.00 96.56 126 SER A O 1
ATOM 979 N N . CYS A 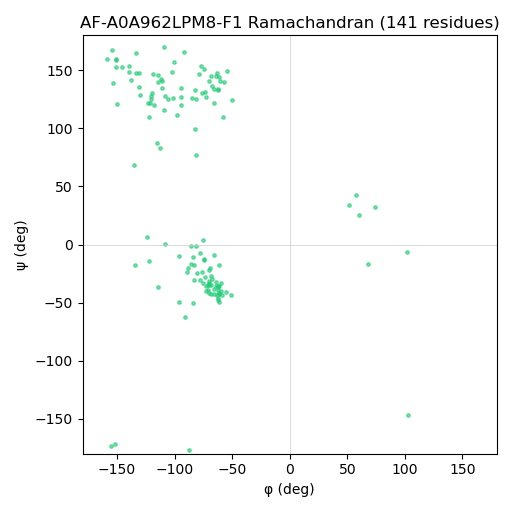1 127 ? 1.728 -2.778 -10.052 1.00 97.62 127 CYS A N 1
ATOM 980 C CA . CYS A 1 127 ? 1.706 -4.032 -9.310 1.00 97.62 127 CYS A CA 1
ATOM 981 C C . CYS A 1 127 ? 0.268 -4.359 -8.912 1.00 97.62 127 CYS A C 1
ATOM 983 O O . CYS A 1 127 ? -0.316 -3.663 -8.083 1.00 97.62 127 CYS A O 1
ATOM 985 N N . LEU A 1 128 ? -0.310 -5.389 -9.533 1.00 98.25 128 LEU A N 1
ATOM 986 C CA . LEU A 1 128 ? -1.718 -5.749 -9.348 1.00 98.25 128 LEU A CA 1
ATOM 987 C C . LEU A 1 128 ? -2.008 -6.133 -7.897 1.00 98.25 128 LEU A C 1
ATOM 989 O O . LEU A 1 128 ? -1.281 -6.933 -7.301 1.00 98.25 128 LEU A O 1
ATOM 993 N N . ILE A 1 129 ? -3.094 -5.582 -7.364 1.00 98.56 129 ILE A N 1
ATOM 994 C CA . ILE A 1 129 ? -3.597 -5.895 -6.030 1.00 98.56 129 ILE A CA 1
ATOM 995 C C . ILE A 1 129 ? -4.230 -7.287 -6.070 1.00 98.56 129 ILE A C 1
ATOM 997 O O . ILE A 1 129 ? -5.039 -7.581 -6.949 1.00 98.56 129 ILE A O 1
ATOM 1001 N N . ASP A 1 130 ? -3.865 -8.135 -5.116 1.00 98.50 130 ASP A N 1
ATOM 1002 C CA . ASP A 1 130 ? -4.456 -9.460 -4.921 1.00 98.50 130 ASP A CA 1
ATOM 1003 C C . ASP A 1 130 ? -5.643 -9.375 -3.958 1.00 98.50 130 ASP A C 1
ATOM 1005 O O . ASP A 1 130 ? -6.791 -9.572 -4.350 1.00 98.50 130 ASP A O 1
ATOM 1009 N N . ALA A 1 131 ? -5.378 -8.969 -2.716 1.00 98.50 131 ALA A N 1
ATOM 1010 C CA . ALA A 1 131 ? -6.390 -8.803 -1.683 1.00 98.50 131 ALA A CA 1
ATOM 1011 C C . ALA A 1 131 ? -6.149 -7.550 -0.833 1.00 98.50 131 ALA A C 1
ATOM 1013 O O . ALA A 1 131 ? -5.010 -7.097 -0.661 1.00 98.50 131 ALA A O 1
ATOM 1014 N N . ILE A 1 132 ? -7.242 -7.026 -0.280 1.00 98.62 132 ILE A N 1
ATOM 1015 C CA . ILE A 1 132 ? -7.276 -5.842 0.576 1.00 98.62 132 ILE A CA 1
ATOM 1016 C C . ILE A 1 132 ? -7.863 -6.251 1.924 1.00 98.62 132 ILE A C 1
ATOM 1018 O O . ILE A 1 132 ? -8.948 -6.825 1.971 1.00 98.62 132 ILE A O 1
ATOM 1022 N N . TYR A 1 133 ? -7.173 -5.939 3.016 1.00 98.44 133 TYR A N 1
ATOM 1023 C CA . TYR A 1 133 ? -7.601 -6.273 4.373 1.00 98.44 133 TYR A CA 1
ATOM 1024 C C . TYR A 1 133 ? -7.699 -4.993 5.199 1.00 98.44 133 TYR A C 1
ATOM 1026 O O . TYR A 1 133 ? -6.687 -4.301 5.336 1.00 98.44 133 TYR A O 1
ATOM 1034 N N . PRO A 1 134 ? -8.863 -4.660 5.777 1.00 98.06 134 PRO A N 1
ATOM 1035 C CA . PRO A 1 134 ? -8.925 -3.659 6.829 1.00 98.06 134 PRO A CA 1
ATOM 1036 C C . PRO A 1 134 ? -8.007 -4.070 7.984 1.00 98.06 134 PRO A C 1
ATOM 1038 O O . PRO A 1 134 ? -7.910 -5.255 8.328 1.00 98.06 134 PRO A O 1
ATOM 1041 N N . LEU A 1 135 ? -7.308 -3.097 8.561 1.00 97.38 135 LEU A N 1
ATOM 1042 C CA . LEU A 1 135 ? -6.449 -3.310 9.716 1.00 97.38 135 LEU A CA 1
ATOM 1043 C C . LEU A 1 135 ? -7.051 -2.641 10.944 1.00 97.38 135 LEU A C 1
ATOM 1045 O O . LEU A 1 135 ? -7.434 -1.472 10.917 1.00 97.38 135 LEU A O 1
ATOM 1049 N N . LYS A 1 136 ? -7.052 -3.377 12.052 1.00 95.56 136 LYS A N 1
ATOM 1050 C CA . LYS A 1 136 ? -7.445 -2.872 13.363 1.00 95.56 136 LYS A CA 1
ATOM 1051 C C . LYS A 1 136 ? -6.231 -2.782 14.272 1.00 95.56 136 LYS A C 1
ATOM 1053 O O . LYS A 1 136 ? -5.390 -3.677 14.272 1.00 95.56 136 LYS A O 1
ATOM 1058 N N . LYS A 1 137 ? -6.137 -1.727 15.079 1.00 92.81 137 LYS A N 1
ATOM 1059 C CA . LYS A 1 137 ? -5.047 -1.585 16.045 1.00 92.81 137 LYS A CA 1
ATOM 1060 C C . LYS A 1 137 ? -5.220 -2.545 17.226 1.00 92.81 137 LYS A C 1
ATOM 1062 O O . LYS A 1 137 ? -6.252 -2.550 17.902 1.00 92.81 137 LYS A O 1
ATOM 1067 N N . THR A 1 138 ? -4.191 -3.332 17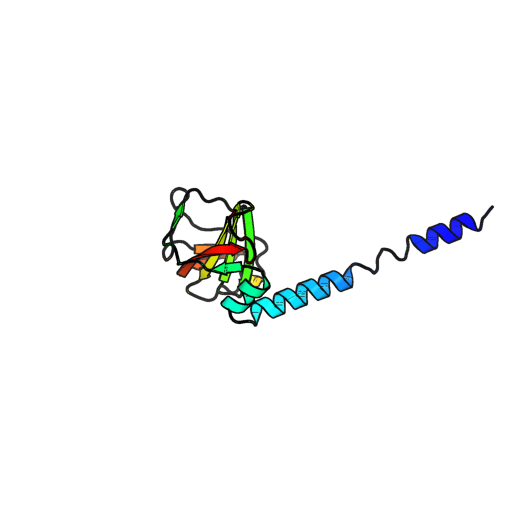.515 1.00 88.38 138 THR A N 1
ATOM 1068 C CA . THR A 1 138 ? -4.142 -4.224 18.676 1.00 88.38 138 THR A CA 1
ATOM 1069 C C . THR A 1 138 ? -4.133 -3.388 19.958 1.00 88.38 138 THR A C 1
ATOM 1071 O O . THR A 1 138 ? -3.255 -2.550 20.162 1.00 88.38 138 THR A O 1
ATOM 1074 N N . GLY A 1 139 ? -5.118 -3.602 20.834 1.00 74.94 139 GLY A N 1
ATOM 1075 C CA . GLY A 1 139 ? -5.271 -2.860 22.095 1.00 74.94 139 GLY A CA 1
ATOM 1076 C C . GLY A 1 139 ? -6.341 -1.764 22.078 1.00 74.94 139 GLY A C 1
ATOM 1077 O O . GLY A 1 139 ? -6.685 -1.244 23.138 1.00 74.94 139 GLY A O 1
ATOM 1078 N N . GLU A 1 140 ? -6.943 -1.469 20.923 1.00 59.00 140 GLU A N 1
ATOM 1079 C CA . GLU A 1 140 ? -8.202 -0.722 20.850 1.00 59.00 140 GLU A CA 1
ATOM 1080 C C . GLU A 1 140 ? -9.368 -1.691 21.101 1.00 59.00 140 GLU A C 1
ATOM 1082 O O . GLU A 1 140 ? -10.069 -2.163 20.199 1.00 59.00 140 GLU A O 1
ATOM 1087 N N . THR A 1 141 ? -9.559 -2.043 22.376 1.00 50.94 141 THR A N 1
ATOM 1088 C CA . THR A 1 141 ? -10.866 -2.495 22.862 1.00 50.94 141 THR A CA 1
ATOM 1089 C C . THR A 1 141 ? -11.845 -1.367 22.580 1.00 50.94 141 THR A C 1
ATOM 1091 O O . THR A 1 141 ? -11.739 -0.303 23.184 1.00 50.94 141 THR A O 1
ATOM 1094 N N . GLY A 1 142 ? -12.748 -1.595 21.624 1.00 54.16 142 GLY A N 1
ATOM 1095 C CA . GLY A 1 142 ? -13.822 -0.666 21.309 1.00 54.16 142 GLY A CA 1
ATOM 1096 C C . GLY A 1 142 ? -14.544 -0.266 22.589 1.00 54.16 142 GLY A C 1
ATOM 1097 O O . GLY A 1 142 ? -14.982 -1.130 23.354 1.00 54.16 142 GLY A O 1
ATOM 1098 N N . GLN A 1 143 ? -14.609 1.039 22.813 1.00 37.34 143 GLN A N 1
ATOM 1099 C CA . GLN A 1 143 ? -15.487 1.662 23.784 1.00 37.34 143 GLN A CA 1
ATOM 1100 C C . GLN A 1 143 ? -16.516 2.488 23.026 1.00 37.34 143 GLN A C 1
ATOM 1102 O O . GLN A 1 143 ? -16.100 3.208 22.092 1.00 37.34 143 GLN A O 1
#

Secondary structure (DSSP, 8-state):
--HHHHHHHHHHTSTTSTHHHHHHHHHHHHHHHHHS-HHHHHHHTTEEE---BSEEES----EEEEEETTEEEEESSSS-EEEEEESS--GGGGG-S--EE--BTTEEETTT-EEEEE-TTS-EEEEEEEEEEEEEETT----

Nearest PDB structures (foldseek):
  5vk2-assembly1_A  TM=3.753E-01  e=1.586E+00  Lassa virus Josiah
  9cj7-assembly1_B  TM=4.290E-01  e=3.668E+00  Lassa virus Josiah
  5z3g-assembly1_V  TM=3.953E-01  e=8.481E+00  Saccharomyces cerevisiae S288C
  9bbg-assembly1_A  TM=3.451E-01  e=6.413E+00  Homo sapiens

Radius of gyration: 20.53 Å; Cα contacts (8 Å, |Δi|>4): 240; chains: 1; bounding box: 52×51×49 Å

Sequence (143 aa):
MKKTHYLMALIWSYALLAGCASMEQASAEREKLETEPLPQALASLGYEMEAPVEQVTDWSLYNWQAINQSALIIWVDAFHPYLFTLRERCPDLMFAQAVGVSNTGSIINANFDAIVVPNPPGGGQSCLIDAIYPLKKTGETGQ